Protein AF-A0A379ADU8-F1 (afdb_monomer)

Solvent-accessible surface area (backbone atoms only — not comparable to full-atom values): 5570 Å² total; per-residue (Å²): 132,56,76,48,79,46,77,44,49,48,54,36,62,57,51,86,49,72,74,24,45,53,50,40,52,51,55,49,53,43,44,76,70,68,32,49,73,48,60,36,19,36,22,59,47,91,79,58,62,78,82,33,51,43,99,58,44,41,69,44,57,91,85,38,73,55,60,35,63,94,84,35,85,58,86,96,44,57,58,69,30,34,56,63,28,59,72,33,92,91,27,76,76,128

Mean predicted aligned error: 3.61 Å

Structure (mmCIF, N/CA/C/O backbone):
data_AF-A0A379ADU8-F1
#
_entry.id   AF-A0A379ADU8-F1
#
loop_
_atom_site.group_PDB
_atom_site.id
_atom_site.type_symbol
_atom_site.label_atom_id
_atom_site.label_alt_id
_atom_site.label_comp_id
_atom_site.label_asym_id
_atom_site.label_entity_id
_atom_site.label_seq_id
_atom_site.pdbx_PDB_ins_code
_atom_site.Cartn_x
_atom_site.Cartn_y
_atom_site.Cartn_z
_atom_site.occupancy
_atom_site.B_iso_or_equiv
_atom_site.auth_seq_id
_atom_site.auth_comp_id
_atom_site.auth_asym_id
_atom_site.auth_atom_id
_atom_site.pdbx_PDB_model_num
ATOM 1 N N . MET A 1 1 ? -21.017 -9.912 12.676 1.00 79.19 1 MET A N 1
ATOM 2 C CA . MET A 1 1 ? -19.932 -8.902 12.673 1.00 79.19 1 MET A CA 1
ATOM 3 C C . MET A 1 1 ? -19.460 -8.720 11.237 1.00 79.19 1 MET A C 1
ATOM 5 O O . MET A 1 1 ? -19.256 -9.726 10.571 1.00 79.19 1 MET A O 1
ATOM 9 N N . LYS A 1 2 ? -19.369 -7.484 10.731 1.00 94.06 2 LYS A N 1
ATOM 10 C CA . LYS A 1 2 ? -18.974 -7.215 9.337 1.00 94.06 2 LYS A CA 1
ATOM 11 C C . LYS A 1 2 ? -17.459 -6.993 9.246 1.00 94.06 2 LYS A C 1
ATOM 13 O O . LYS A 1 2 ? -16.877 -6.393 10.151 1.00 94.06 2 LYS A O 1
ATOM 18 N N . ASN A 1 3 ? -16.850 -7.476 8.164 1.00 97.31 3 ASN A N 1
ATOM 19 C CA . ASN A 1 3 ? -15.414 -7.369 7.908 1.00 97.31 3 ASN A CA 1
ATOM 20 C C . ASN A 1 3 ? -15.153 -6.391 6.753 1.00 97.31 3 ASN A C 1
ATOM 22 O O . ASN A 1 3 ? -15.899 -6.407 5.777 1.00 97.31 3 ASN A O 1
ATOM 26 N N . ILE A 1 4 ? -14.092 -5.585 6.846 1.00 97.62 4 ILE A N 1
ATOM 27 C CA . ILE A 1 4 ? -13.591 -4.751 5.738 1.00 97.62 4 ILE A CA 1
ATOM 28 C C . ILE A 1 4 ? -12.086 -4.957 5.590 1.00 97.62 4 ILE A C 1
ATOM 30 O O . ILE A 1 4 ? -11.349 -4.910 6.578 1.00 97.62 4 ILE A O 1
ATOM 34 N N . LEU A 1 5 ? -11.644 -5.147 4.350 1.00 97.19 5 LEU A N 1
ATOM 35 C CA . LEU A 1 5 ? -10.241 -5.098 3.960 1.00 97.19 5 LEU A CA 1
ATOM 36 C C . LEU A 1 5 ? -9.969 -3.774 3.241 1.00 97.19 5 LEU A C 1
ATOM 38 O O . LEU A 1 5 ? -10.663 -3.436 2.285 1.00 97.19 5 LEU A O 1
ATOM 42 N N . PHE A 1 6 ? -8.968 -3.038 3.708 1.00 97.62 6 PHE A N 1
ATOM 43 C CA . PHE A 1 6 ? -8.474 -1.824 3.067 1.00 97.62 6 PHE A CA 1
ATOM 44 C C . PHE A 1 6 ? -7.207 -2.146 2.281 1.00 97.62 6 PHE A C 1
ATOM 46 O O . PHE A 1 6 ? -6.261 -2.695 2.842 1.00 97.62 6 PHE A O 1
ATOM 53 N N . LEU A 1 7 ? -7.200 -1.791 0.999 1.00 96.50 7 LEU A N 1
ATOM 54 C CA . LEU A 1 7 ? -6.052 -1.943 0.113 1.00 96.50 7 LEU A CA 1
ATOM 55 C C . LEU A 1 7 ? -5.520 -0.558 -0.251 1.00 96.50 7 LEU A C 1
ATOM 57 O O . LEU A 1 7 ? -6.306 0.342 -0.560 1.00 96.50 7 LEU A O 1
ATOM 61 N N . SER A 1 8 ? -4.204 -0.382 -0.201 1.00 96.12 8 SER A N 1
ATOM 62 C CA . SER A 1 8 ? -3.545 0.874 -0.566 1.00 96.12 8 SER A CA 1
ATOM 63 C C . SER A 1 8 ? -2.176 0.644 -1.195 1.00 96.12 8 SER A C 1
ATOM 65 O O . SER A 1 8 ? -1.606 -0.440 -1.118 1.00 96.12 8 SER A O 1
ATOM 67 N N . THR A 1 9 ? -1.642 1.695 -1.811 1.00 95.31 9 THR A N 1
ATOM 68 C CA . THR A 1 9 ? -0.317 1.713 -2.455 1.00 95.31 9 THR A CA 1
ATOM 69 C C . THR A 1 9 ? 0.756 2.359 -1.565 1.00 95.31 9 THR A C 1
ATOM 71 O O . THR A 1 9 ? 1.853 2.699 -1.995 1.00 95.31 9 THR A O 1
ATOM 74 N N . TYR A 1 10 ? 0.408 2.593 -0.300 1.00 94.19 10 TYR A N 1
ATOM 75 C CA . TYR A 1 10 ? 1.248 3.211 0.715 1.00 94.19 10 TYR A CA 1
ATOM 76 C C . TYR A 1 10 ? 0.771 2.785 2.102 1.00 94.19 10 TYR A C 1
ATOM 78 O O . TYR A 1 10 ? -0.438 2.619 2.325 1.00 94.19 10 TYR A O 1
ATOM 86 N N . SER A 1 11 ? 1.708 2.646 3.041 1.00 95.25 11 SER A N 1
ATOM 87 C CA . SER A 1 11 ? 1.357 2.427 4.443 1.00 95.25 11 SER A CA 1
ATOM 88 C C . SER A 1 11 ? 0.676 3.668 5.029 1.00 95.25 11 SER A C 1
ATOM 90 O O . SER A 1 11 ? 0.941 4.807 4.636 1.00 95.25 11 SER A O 1
ATOM 92 N N . PHE A 1 12 ? -0.216 3.442 5.989 1.00 96.25 12 PHE A N 1
ATOM 93 C CA . PHE A 1 12 ? -0.889 4.482 6.768 1.00 96.25 12 PHE A CA 1
ATOM 94 C C . PHE A 1 12 ? -0.862 4.198 8.282 1.00 96.25 12 PHE A C 1
ATOM 96 O O . PHE A 1 12 ? -1.632 4.803 9.036 1.00 96.25 12 PHE A O 1
ATOM 103 N N . ALA A 1 13 ? 0.015 3.293 8.742 1.00 94.62 13 ALA A N 1
ATOM 104 C CA . ALA A 1 13 ? 0.183 3.010 10.171 1.00 94.62 13 ALA A CA 1
ATOM 105 C C . ALA A 1 13 ? 0.613 4.274 10.938 1.00 94.62 13 ALA A C 1
ATOM 107 O O . ALA A 1 13 ? 0.019 4.609 11.965 1.00 94.62 13 ALA A O 1
ATOM 108 N N . LYS A 1 14 ? 1.554 5.036 10.362 1.00 95.00 14 LYS A N 1
ATOM 109 C CA . LYS A 1 14 ? 1.942 6.388 10.784 1.00 95.00 14 LYS A CA 1
ATOM 110 C C . LYS A 1 14 ? 1.717 7.385 9.640 1.00 95.00 14 LYS A C 1
ATOM 112 O O . LYS A 1 14 ? 2.610 7.597 8.824 1.00 95.00 14 LYS A O 1
ATOM 117 N N . PRO A 1 15 ? 0.513 7.966 9.518 1.00 94.50 15 PRO A N 1
ATOM 118 C CA . PRO A 1 15 ? 0.171 8.784 8.363 1.00 94.50 15 PRO A CA 1
ATOM 119 C C . PRO A 1 15 ? 0.931 10.119 8.366 1.00 94.50 15 PRO A C 1
ATOM 121 O O . PRO A 1 15 ? 0.893 10.856 9.348 1.00 94.50 15 PRO A O 1
ATOM 124 N N . ARG A 1 16 ? 1.576 10.449 7.241 1.00 92.56 16 ARG A N 1
ATOM 125 C CA . ARG A 1 16 ? 2.376 11.667 7.029 1.00 92.56 16 ARG A CA 1
ATOM 126 C C . ARG A 1 16 ? 1.623 12.742 6.233 1.00 92.56 16 ARG A C 1
ATOM 128 O O . ARG A 1 16 ? 1.696 13.919 6.562 1.00 92.56 16 ARG A O 1
ATOM 135 N N . HIS A 1 17 ? 0.897 12.353 5.180 1.00 91.62 17 HIS A N 1
ATOM 136 C CA . HIS A 1 17 ? 0.248 13.287 4.242 1.00 91.62 17 HIS A CA 1
ATOM 137 C C . HIS A 1 17 ? -1.185 12.876 3.868 1.00 91.62 17 HIS A C 1
ATOM 139 O O . HIS A 1 17 ? -1.704 11.850 4.308 1.00 91.62 17 HIS A O 1
ATOM 145 N N . GLY A 1 18 ? -1.849 13.702 3.050 1.00 94.06 18 GLY A N 1
ATOM 146 C CA . GLY A 1 18 ? -3.304 13.689 2.846 1.00 94.06 18 GLY A CA 1
ATOM 147 C C . GLY A 1 18 ? -3.928 12.311 2.594 1.00 94.06 18 GLY A C 1
ATOM 148 O O . GLY A 1 18 ? -4.855 11.927 3.308 1.00 94.06 18 GLY A O 1
ATOM 149 N N . GLY A 1 19 ? -3.415 11.545 1.624 1.00 94.00 19 GLY A N 1
ATOM 150 C CA . GLY A 1 19 ? -3.941 10.210 1.300 1.00 94.00 19 GLY A CA 1
ATOM 151 C C . GLY A 1 19 ? -3.859 9.213 2.464 1.00 94.00 19 GLY A C 1
ATOM 152 O O . GLY A 1 19 ? -4.808 8.468 2.712 1.00 94.00 19 GLY A O 1
ATOM 153 N N . GLN A 1 20 ? -2.762 9.246 3.222 1.00 95.75 20 GLN A N 1
ATOM 154 C CA . GLN A 1 20 ? -2.545 8.387 4.389 1.00 95.75 20 GLN A CA 1
ATOM 155 C C . GLN A 1 20 ? -3.439 8.801 5.556 1.00 95.75 20 GLN A C 1
ATOM 157 O O . GLN A 1 20 ? -4.092 7.953 6.158 1.00 95.75 20 GLN A O 1
ATOM 162 N N . ILE A 1 21 ? -3.524 10.106 5.840 1.00 97.81 21 ILE A N 1
ATOM 163 C CA . ILE A 1 21 ? -4.380 10.647 6.905 1.00 97.81 21 ILE A CA 1
ATOM 164 C C . ILE A 1 21 ? -5.840 10.273 6.636 1.00 97.81 21 ILE A C 1
ATOM 166 O O . ILE A 1 21 ? -6.529 9.786 7.530 1.00 97.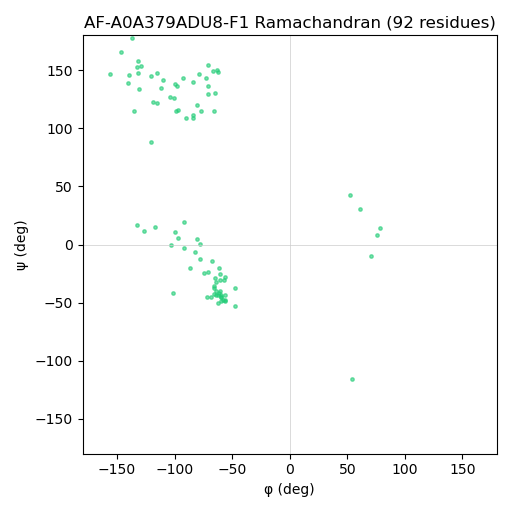81 21 ILE A O 1
ATOM 170 N N . ARG A 1 22 ? -6.308 10.435 5.392 1.00 97.69 22 ARG A N 1
ATOM 171 C CA . ARG A 1 22 ? -7.677 10.078 5.001 1.00 97.69 22 ARG A CA 1
ATOM 172 C C . ARG A 1 22 ? -7.964 8.594 5.226 1.00 97.69 22 ARG A C 1
ATOM 174 O O . ARG A 1 22 ? -8.981 8.264 5.833 1.00 97.69 22 ARG A O 1
ATOM 181 N N . LEU A 1 23 ? -7.080 7.712 4.761 1.00 97.50 23 LEU A N 1
ATOM 182 C CA . LEU A 1 23 ? -7.250 6.267 4.917 1.00 97.50 23 LEU A CA 1
ATOM 183 C C . LEU A 1 23 ? -7.225 5.8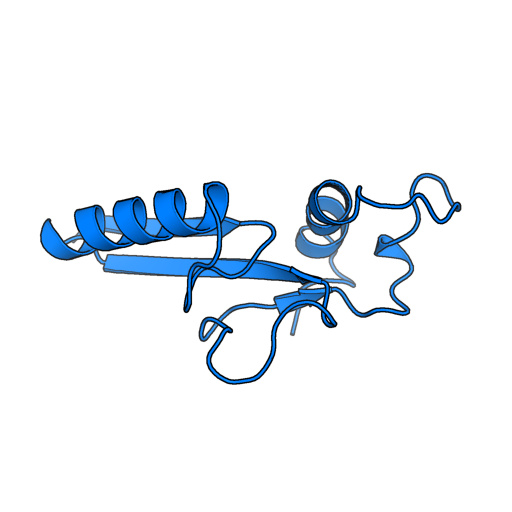51 6.393 1.00 97.50 23 LEU A C 1
ATOM 185 O O . LEU A 1 23 ? -8.099 5.108 6.837 1.00 97.50 23 LEU A O 1
ATOM 189 N N . HIS A 1 24 ? -6.296 6.405 7.173 1.00 97.56 24 HIS A N 1
ATOM 190 C CA . HIS A 1 24 ? -6.211 6.175 8.612 1.00 97.56 24 HIS A CA 1
ATOM 191 C C . HIS A 1 24 ? -7.521 6.535 9.329 1.00 97.56 24 HIS A C 1
ATOM 193 O O . HIS A 1 24 ? -8.050 5.729 10.099 1.00 97.56 24 HIS A O 1
ATOM 199 N N . GLN A 1 25 ? -8.091 7.713 9.043 1.00 98.12 25 GLN A N 1
ATOM 200 C CA . GLN A 1 25 ? -9.361 8.137 9.642 1.00 98.12 25 GLN A CA 1
ATOM 201 C C . GLN A 1 25 ? -10.538 7.256 9.207 1.00 98.12 25 GLN A C 1
ATOM 203 O O . GLN A 1 25 ? -11.398 6.938 10.027 1.00 98.12 25 GLN A O 1
ATOM 208 N N . LEU A 1 26 ? -10.566 6.808 7.948 1.00 97.69 26 LEU A N 1
ATOM 209 C CA . LEU A 1 26 ? -11.603 5.903 7.453 1.00 97.69 26 LEU A CA 1
ATOM 210 C C . LEU A 1 26 ? -11.574 4.564 8.206 1.00 97.69 26 LEU A C 1
ATOM 212 O O . LEU A 1 26 ? -12.593 4.129 8.744 1.00 97.69 26 LEU A O 1
ATOM 216 N N . VAL A 1 27 ? -10.394 3.947 8.314 1.00 97.50 27 VAL A N 1
ATOM 217 C CA . VAL A 1 27 ? -10.197 2.683 9.040 1.00 97.50 27 VAL A CA 1
ATOM 218 C C . VAL A 1 27 ? -10.585 2.830 10.507 1.00 97.50 27 VAL A C 1
ATOM 220 O O . VAL A 1 27 ? -11.298 1.975 11.039 1.00 97.50 27 VAL A O 1
ATOM 223 N N . LYS A 1 28 ? -10.152 3.920 11.153 1.00 97.56 28 LYS A N 1
ATOM 224 C CA . LYS A 1 28 ? -10.516 4.249 12.535 1.00 97.56 28 LYS A CA 1
ATOM 225 C C . LYS A 1 28 ? -12.032 4.331 12.697 1.00 97.56 28 LYS A C 1
ATOM 227 O O . LYS A 1 28 ? -12.581 3.661 13.568 1.00 97.56 28 LYS A O 1
ATOM 232 N N . LYS A 1 29 ? -12.719 5.059 11.811 1.00 98.12 29 LYS A N 1
ATOM 233 C CA . LYS A 1 29 ? -14.171 5.240 11.894 1.00 98.12 29 LYS A CA 1
ATOM 234 C C . LYS A 1 29 ? -14.929 3.918 11.782 1.00 98.12 29 LYS A C 1
ATOM 236 O O . LYS A 1 29 ? -15.869 3.693 12.539 1.00 98.12 29 LYS A O 1
ATOM 241 N N . PHE A 1 30 ? -14.517 3.019 10.888 1.00 97.75 30 PHE A N 1
ATOM 242 C CA . PHE A 1 30 ? -15.138 1.695 10.785 1.00 97.75 30 PHE A CA 1
ATOM 243 C C . PHE A 1 30 ? -14.896 0.833 12.030 1.00 97.75 30 PHE A C 1
ATOM 245 O O . PHE A 1 30 ? -15.844 0.221 12.526 1.00 97.75 30 PHE A O 1
ATOM 252 N N . LYS A 1 31 ? -13.671 0.833 12.580 1.00 96.81 31 LYS A N 1
ATOM 253 C CA . LYS A 1 31 ? -13.363 0.132 13.841 1.00 96.81 31 LYS A CA 1
ATOM 254 C C . LYS A 1 31 ? -14.239 0.628 14.994 1.00 96.81 31 LYS A C 1
ATOM 256 O O . LYS A 1 31 ? -14.843 -0.183 15.688 1.00 96.81 31 LYS A O 1
ATOM 261 N N . GLU A 1 32 ? -14.362 1.946 15.158 1.00 97.75 32 GLU A N 1
ATOM 262 C CA . GLU A 1 32 ? -15.200 2.577 16.194 1.00 97.75 32 GLU A CA 1
ATOM 263 C C . GLU A 1 32 ? -16.688 2.221 16.063 1.00 97.75 32 GLU A C 1
ATOM 265 O O . GLU A 1 32 ? -17.411 2.217 17.052 1.00 97.75 32 GLU A O 1
ATOM 270 N N . ASN A 1 33 ? -17.148 1.875 14.857 1.00 97.12 33 ASN A N 1
ATOM 271 C CA . ASN A 1 33 ? -18.520 1.429 14.597 1.00 97.12 33 ASN A CA 1
ATOM 272 C C . ASN A 1 33 ? -18.679 -0.103 14.672 1.00 97.12 33 ASN A C 1
ATOM 274 O O . ASN A 1 33 ? -19.632 -0.659 14.125 1.00 97.12 33 ASN A O 1
ATOM 278 N N . GLY A 1 34 ? -17.741 -0.805 15.314 1.00 97.44 34 GLY A N 1
ATOM 279 C CA . GLY A 1 34 ? -17.832 -2.245 15.572 1.00 97.44 34 GLY A CA 1
ATOM 280 C C . GLY A 1 34 ? -17.509 -3.140 14.372 1.00 97.44 34 GLY A C 1
ATOM 281 O O . GLY A 1 34 ? -17.803 -4.339 14.403 1.00 97.44 34 GLY A O 1
ATOM 282 N N . TRP A 1 35 ? -16.909 -2.596 13.308 1.00 98.00 35 TRP A N 1
ATOM 283 C CA . TRP A 1 35 ? -16.444 -3.401 12.181 1.00 98.00 35 TRP A CA 1
ATOM 284 C C . TRP A 1 35 ? -15.060 -3.969 12.472 1.00 98.00 35 TRP A C 1
ATOM 286 O O . TRP A 1 35 ? -14.170 -3.277 12.970 1.00 98.00 35 TRP A O 1
ATOM 296 N N . LYS A 1 36 ? -14.843 -5.226 12.087 1.00 97.88 36 LYS A N 1
ATOM 297 C CA . LYS A 1 36 ? -13.504 -5.807 12.084 1.00 97.88 36 LYS A CA 1
ATOM 298 C C . LYS A 1 36 ? -12.800 -5.350 10.813 1.00 97.88 36 LYS A C 1
ATOM 300 O O . LYS A 1 36 ? -13.267 -5.630 9.710 1.00 97.88 36 LYS A O 1
ATOM 305 N N . THR A 1 37 ? -11.685 -4.648 10.955 1.00 97.00 37 THR A N 1
ATOM 306 C CA . THR A 1 37 ? -10.934 -4.144 9.803 1.00 97.00 37 THR A CA 1
ATOM 307 C C . THR A 1 37 ? -9.554 -4.779 9.717 1.00 97.00 37 THR A C 1
ATOM 309 O O . THR A 1 37 ? -8.937 -5.114 10.732 1.00 97.00 37 THR A O 1
ATOM 312 N N . ARG A 1 38 ? -9.080 -4.959 8.486 1.00 96.62 38 ARG A N 1
ATOM 313 C CA . ARG A 1 38 ? -7.695 -5.296 8.144 1.00 96.62 38 ARG A CA 1
ATOM 314 C C . ARG A 1 38 ? -7.216 -4.367 7.042 1.00 96.62 38 ARG A C 1
ATOM 316 O O . ARG A 1 38 ? -8.034 -3.818 6.307 1.00 96.62 38 ARG A O 1
ATOM 323 N N . SER A 1 39 ? -5.908 -4.219 6.922 1.00 96.94 39 SER A N 1
ATOM 324 C CA . SER A 1 39 ? -5.294 -3.446 5.853 1.00 96.94 39 SER A CA 1
ATOM 325 C C . SER A 1 39 ? -4.058 -4.130 5.317 1.00 96.94 39 SER A C 1
ATOM 327 O O . SER A 1 39 ? -3.349 -4.770 6.089 1.00 96.94 39 SER A O 1
ATOM 329 N N . ILE A 1 40 ? -3.843 -3.971 4.016 1.00 96.31 40 ILE A N 1
ATOM 330 C CA . ILE A 1 40 ? -2.654 -4.409 3.294 1.00 96.31 40 ILE A CA 1
ATOM 331 C C . ILE A 1 40 ? -2.265 -3.251 2.379 1.00 96.31 40 ILE A C 1
ATOM 333 O O . ILE A 1 40 ? -3.027 -2.896 1.475 1.00 96.31 40 ILE A O 1
ATOM 337 N N . ALA A 1 41 ? -1.108 -2.651 2.627 1.00 96.19 41 ALA A N 1
ATOM 338 C CA . ALA A 1 41 ? -0.486 -1.749 1.677 1.00 96.19 41 ALA A CA 1
ATOM 339 C C . ALA A 1 41 ? 0.587 -2.480 0.872 1.00 96.19 41 ALA A C 1
ATOM 341 O O . ALA A 1 41 ? 1.413 -3.176 1.453 1.00 96.19 41 ALA A O 1
ATOM 342 N N . VAL A 1 42 ? 0.627 -2.265 -0.440 1.00 96.38 42 VAL A N 1
ATOM 343 C CA . VAL A 1 42 ? 1.808 -2.588 -1.250 1.00 96.38 42 VAL A CA 1
ATOM 344 C C . VAL A 1 42 ? 2.585 -1.300 -1.448 1.00 96.38 42 VAL A C 1
ATOM 346 O O . VAL A 1 42 ? 2.054 -0.361 -2.032 1.00 96.38 42 VAL A O 1
ATOM 349 N N . TYR A 1 43 ? 3.801 -1.217 -0.914 1.00 94.94 43 TYR A N 1
ATOM 350 C CA . TYR A 1 43 ? 4.506 0.057 -0.750 1.00 94.94 43 TYR A CA 1
ATOM 351 C C . TYR A 1 43 ? 5.925 0.020 -1.318 1.00 94.94 43 TYR A C 1
ATOM 353 O O . TYR A 1 43 ? 6.563 -1.024 -1.354 1.00 94.94 43 TYR A O 1
ATOM 361 N N . GLU A 1 44 ? 6.464 1.168 -1.720 1.00 94.62 44 GLU A N 1
ATOM 362 C CA . GLU A 1 44 ? 7.869 1.286 -2.127 1.00 94.62 44 GLU A CA 1
ATOM 363 C C . GLU A 1 44 ? 8.804 1.035 -0.935 1.00 94.62 44 GLU A C 1
ATOM 365 O O . GLU A 1 44 ? 8.792 1.807 0.025 1.00 94.62 44 GLU A O 1
ATOM 370 N N . GLN A 1 45 ? 9.600 -0.039 -0.985 1.00 94.38 45 GLN A N 1
ATOM 371 C CA . GLN A 1 45 ? 10.418 -0.530 0.134 1.00 94.38 45 GLN A CA 1
ATOM 372 C C . GLN A 1 45 ? 11.250 0.554 0.849 1.00 94.38 45 GLN A C 1
ATOM 374 O O . GLN A 1 45 ? 11.391 0.522 2.066 1.00 94.38 45 GLN A O 1
ATOM 379 N N . GLU A 1 46 ? 11.792 1.512 0.106 1.00 93.75 46 GLU A N 1
ATOM 380 C CA . GLU A 1 46 ? 12.643 2.605 0.580 1.00 93.75 46 GLU A CA 1
ATOM 381 C C . GLU A 1 46 ? 11.879 3.754 1.261 1.00 93.75 46 GLU A C 1
ATOM 383 O O . GLU A 1 46 ? 12.492 4.615 1.887 1.00 93.75 46 GLU A O 1
ATOM 388 N N . SER A 1 47 ? 10.549 3.796 1.139 1.00 92.00 47 SER A N 1
ATOM 389 C CA . SER A 1 47 ? 9.737 4.939 1.584 1.00 92.00 47 SER A CA 1
ATOM 390 C C . SER A 1 47 ? 9.319 4.879 3.058 1.00 92.00 47 SER A C 1
ATOM 392 O O . SER A 1 47 ? 8.959 5.912 3.642 1.00 92.00 47 SER A O 1
ATOM 394 N N . PHE A 1 48 ? 9.339 3.688 3.661 1.00 91.31 48 PHE A N 1
ATOM 395 C CA . PHE A 1 48 ? 8.79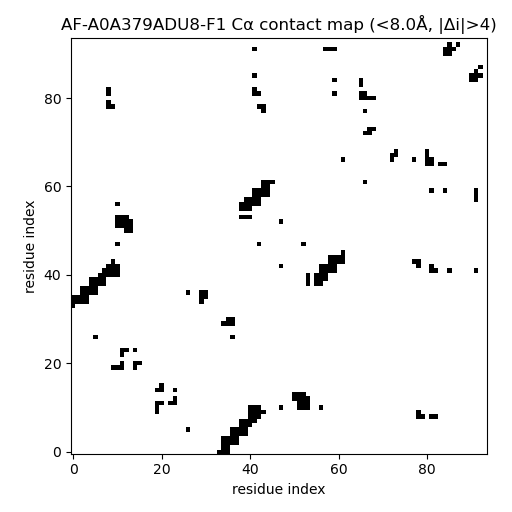6 3.419 4.995 1.00 91.31 48 PHE A CA 1
ATOM 396 C C . PHE A 1 48 ? 9.705 2.463 5.767 1.00 91.31 48 PHE A C 1
ATOM 398 O O . PHE A 1 48 ? 10.179 1.477 5.206 1.00 91.31 48 PHE A O 1
ATOM 405 N N . ILE A 1 49 ? 9.914 2.725 7.059 1.00 89.38 49 ILE A N 1
ATOM 406 C CA . ILE A 1 49 ? 10.768 1.891 7.913 1.00 89.38 49 ILE A CA 1
ATOM 407 C C . ILE A 1 49 ? 10.090 1.544 9.240 1.00 89.38 49 ILE A C 1
ATOM 409 O O . ILE A 1 49 ? 9.332 2.331 9.801 1.00 89.38 49 ILE A O 1
ATOM 413 N N . GLY A 1 50 ? 10.403 0.356 9.763 1.00 89.81 50 GLY A N 1
ATOM 414 C CA . GLY A 1 50 ? 10.061 -0.051 11.126 1.00 89.81 50 GLY A CA 1
ATOM 415 C C . GLY A 1 50 ? 8.577 0.087 11.466 1.00 89.81 50 GLY A C 1
ATOM 416 O O . GLY A 1 50 ? 7.726 -0.594 10.902 1.00 89.81 50 GLY A O 1
ATOM 417 N N . ASP A 1 51 ? 8.276 0.965 12.419 1.00 89.94 51 ASP A N 1
ATOM 418 C CA . ASP A 1 51 ? 6.935 1.157 12.974 1.00 89.94 51 ASP A CA 1
ATOM 419 C C . ASP A 1 51 ? 6.006 2.026 12.105 1.00 89.94 51 ASP A C 1
ATOM 421 O O . ASP A 1 51 ? 4.869 2.314 12.486 1.00 89.94 51 ASP A O 1
ATOM 425 N N . GLU A 1 52 ? 6.468 2.426 10.922 1.00 91.62 52 GLU A N 1
ATOM 426 C CA . GLU A 1 52 ? 5.642 3.049 9.893 1.00 91.62 52 GLU A CA 1
ATOM 427 C C . GLU A 1 52 ? 4.876 2.025 9.056 1.00 91.62 52 GLU A C 1
ATOM 429 O O . GLU A 1 52 ? 4.046 2.426 8.245 1.00 91.62 52 GLU A O 1
ATOM 434 N N . LEU A 1 53 ? 5.123 0.726 9.244 1.00 94.94 53 LEU A N 1
ATOM 435 C CA . LEU A 1 53 ? 4.520 -0.364 8.482 1.00 94.94 53 LEU A CA 1
ATOM 436 C C . LEU A 1 53 ? 3.361 -1.019 9.238 1.00 94.94 53 LEU A C 1
ATOM 438 O O . LEU A 1 53 ? 3.426 -1.269 10.443 1.00 94.94 53 LEU A O 1
ATOM 442 N N . GLY A 1 54 ? 2.285 -1.317 8.517 1.00 94.44 54 GLY A N 1
ATOM 443 C CA . GLY A 1 54 ? 1.221 -2.188 8.989 1.00 94.44 54 GLY A CA 1
ATOM 444 C C . GLY A 1 54 ? 1.669 -3.650 9.052 1.00 94.44 54 GLY A C 1
ATOM 445 O O . GLY A 1 54 ? 2.540 -4.092 8.313 1.00 94.44 54 GLY A O 1
ATOM 446 N N . THR A 1 55 ? 1.022 -4.435 9.916 1.00 94.12 55 THR A N 1
ATOM 447 C CA . THR A 1 55 ? 1.346 -5.857 10.143 1.00 94.12 55 THR A CA 1
ATOM 448 C C . THR A 1 55 ? 1.307 -6.727 8.883 1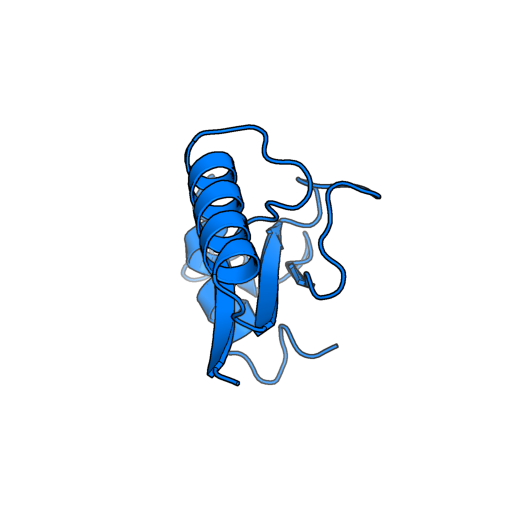.00 94.12 55 THR A C 1
ATOM 450 O O . THR A 1 55 ? 1.974 -7.753 8.842 1.00 94.12 55 THR A O 1
ATOM 453 N N . PHE A 1 56 ? 0.500 -6.353 7.889 1.00 95.06 56 PHE A N 1
ATOM 454 C CA . PHE A 1 56 ? 0.323 -7.111 6.648 1.00 95.06 56 PHE A CA 1
ATOM 455 C C . PHE A 1 56 ? 0.786 -6.326 5.417 1.00 95.06 56 PHE A C 1
ATOM 457 O O . PHE A 1 56 ? 0.394 -6.667 4.306 1.00 95.06 56 PHE A O 1
ATOM 464 N N . ASP A 1 57 ? 1.544 -5.246 5.605 1.00 95.44 57 ASP A N 1
ATOM 465 C CA . ASP A 1 57 ? 2.044 -4.463 4.482 1.00 95.44 57 ASP A CA 1
ATOM 466 C C . ASP A 1 57 ? 3.153 -5.229 3.756 1.00 95.44 57 ASP A C 1
ATOM 468 O O . ASP A 1 57 ? 3.963 -5.923 4.370 1.00 95.44 57 ASP A O 1
ATOM 472 N N . VAL A 1 58 ? 3.183 -5.090 2.433 1.00 95.19 58 VAL A N 1
ATOM 473 C CA . VAL A 1 58 ? 4.054 -5.845 1.537 1.00 95.19 58 VAL A CA 1
ATOM 474 C C . VAL A 1 58 ? 4.980 -4.878 0.797 1.00 95.19 58 VAL A C 1
ATOM 476 O O . VAL A 1 58 ? 4.497 -3.974 0.106 1.00 95.19 58 VAL A O 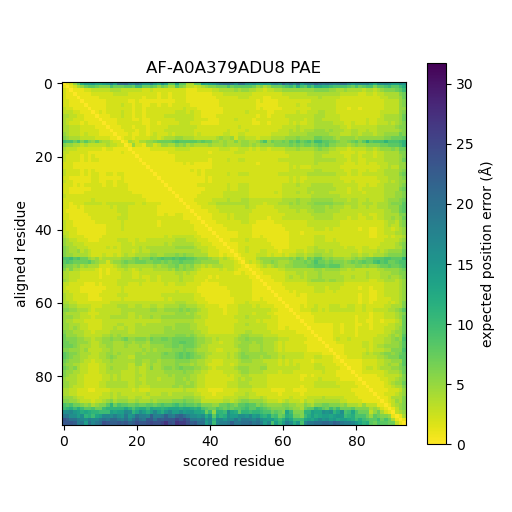1
ATOM 479 N N . PRO A 1 59 ? 6.309 -5.040 0.901 1.00 95.25 59 PRO A N 1
ATOM 480 C CA . PRO A 1 59 ? 7.234 -4.206 0.154 1.00 95.25 59 PRO A CA 1
ATOM 481 C C . PRO A 1 59 ? 7.185 -4.563 -1.335 1.00 95.25 59 PRO A C 1
ATOM 483 O O . PRO A 1 59 ? 7.241 -5.732 -1.702 1.00 95.25 59 PRO A O 1
ATOM 486 N N . LEU A 1 60 ? 7.160 -3.550 -2.196 1.00 95.31 60 LEU A N 1
ATOM 487 C CA . LEU A 1 60 ? 7.591 -3.623 -3.586 1.00 95.31 60 LEU A CA 1
ATOM 488 C C . LEU A 1 60 ? 9.114 -3.414 -3.597 1.00 95.31 60 LEU A C 1
ATOM 490 O O . LEU A 1 60 ? 9.551 -2.286 -3.340 1.00 95.31 60 LEU A O 1
ATOM 494 N N . PRO A 1 61 ? 9.934 -4.443 -3.881 1.00 94.38 61 PRO A N 1
ATOM 495 C CA . PRO A 1 61 ? 11.390 -4.326 -3.802 1.00 94.38 61 PRO A CA 1
ATOM 496 C C . PRO A 1 61 ? 11.966 -3.301 -4.780 1.00 94.38 61 PRO A C 1
ATOM 498 O O . PRO A 1 61 ? 11.413 -3.114 -5.866 1.00 94.38 61 PRO A O 1
ATOM 501 N N . VAL A 1 62 ? 13.066 -2.640 -4.405 1.00 93.44 62 VAL A N 1
ATOM 502 C CA . VAL A 1 62 ? 13.738 -1.597 -5.217 1.00 93.44 62 VAL A CA 1
ATOM 503 C C . VAL A 1 62 ? 14.239 -2.095 -6.573 1.00 93.44 62 VAL A C 1
ATOM 505 O O . VAL A 1 62 ? 14.248 -1.349 -7.548 1.00 93.44 62 VAL A O 1
ATOM 508 N N . ASP A 1 63 ? 14.612 -3.366 -6.638 1.00 93.19 63 ASP A N 1
ATOM 509 C CA . ASP A 1 63 ? 15.137 -4.083 -7.799 1.00 93.19 63 ASP A CA 1
ATOM 510 C C . ASP A 1 63 ? 14.05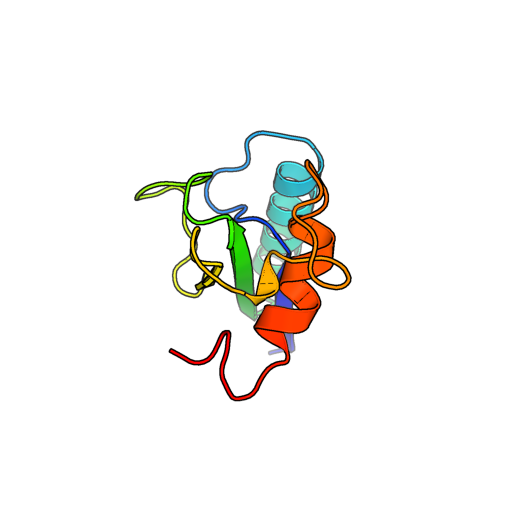9 -4.882 -8.552 1.00 93.19 63 ASP A C 1
ATOM 512 O O . ASP A 1 63 ? 14.349 -5.588 -9.518 1.00 93.19 63 ASP A O 1
ATOM 516 N N . SER A 1 64 ? 12.794 -4.749 -8.144 1.00 93.75 64 SER A N 1
ATOM 51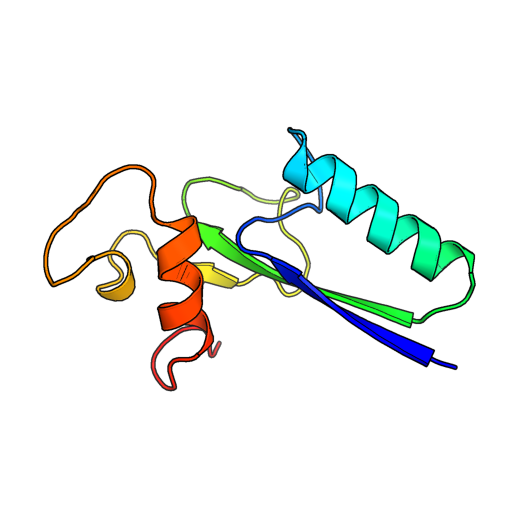7 C CA . SER A 1 64 ? 11.676 -5.453 -8.762 1.00 93.75 64 SER A CA 1
ATOM 518 C C . SER A 1 64 ? 11.450 -5.006 -10.206 1.00 93.75 64 SER A C 1
ATOM 520 O O . SER A 1 64 ? 11.265 -3.821 -10.492 1.00 93.75 64 SER A O 1
ATOM 522 N N . THR A 1 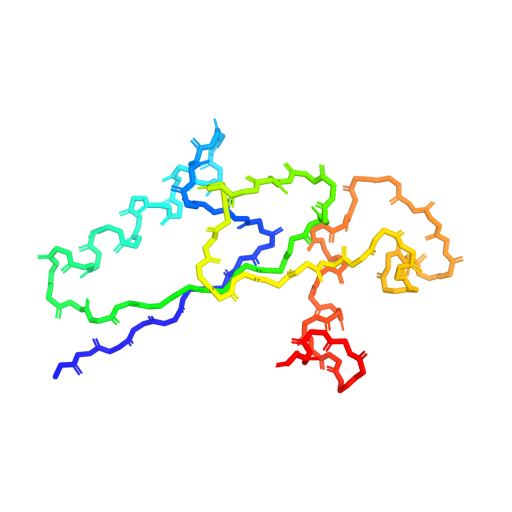65 ? 11.341 -5.969 -11.124 1.00 94.69 65 THR A N 1
ATOM 523 C CA . THR A 1 65 ? 10.966 -5.711 -12.526 1.00 94.69 65 THR A CA 1
ATOM 524 C C . THR A 1 65 ? 9.571 -5.101 -12.659 1.00 94.69 65 THR A C 1
ATOM 526 O O . THR A 1 65 ? 9.284 -4.436 -13.653 1.00 94.69 65 THR A O 1
ATOM 529 N N . PHE A 1 66 ? 8.723 -5.242 -11.635 1.00 94.62 66 PHE A N 1
ATOM 530 C CA . PHE A 1 66 ? 7.414 -4.597 -11.574 1.00 94.62 66 PHE A CA 1
ATOM 531 C C . PHE A 1 66 ? 7.500 -3.072 -11.439 1.00 94.62 66 PHE A C 1
ATOM 533 O O . PHE A 1 66 ? 6.514 -2.400 -11.717 1.00 94.62 66 PHE A O 1
ATOM 540 N N . ARG A 1 67 ? 8.669 -2.506 -11.101 1.00 94.88 67 ARG A N 1
ATOM 541 C CA . ARG A 1 67 ? 8.916 -1.053 -11.132 1.00 94.88 67 ARG A CA 1
ATOM 542 C C . ARG A 1 67 ? 9.167 -0.500 -12.542 1.00 94.88 67 ARG A C 1
ATOM 544 O O . ARG A 1 67 ? 9.388 0.697 -12.707 1.00 94.88 67 ARG A O 1
ATOM 551 N N . LEU A 1 68 ? 9.134 -1.344 -13.578 1.00 95.19 68 LEU A N 1
ATOM 552 C CA . LEU A 1 68 ? 9.316 -0.920 -14.964 1.00 95.19 68 LEU A CA 1
ATOM 553 C C . LEU A 1 68 ? 7.971 -0.714 -15.664 1.00 95.19 68 LEU A C 1
ATOM 555 O O . LEU A 1 68 ? 7.240 -1.662 -15.951 1.00 95.19 68 LEU A O 1
ATOM 559 N N . PHE A 1 69 ? 7.684 0.520 -16.066 1.00 94.62 69 PHE A N 1
ATOM 560 C CA . PHE A 1 69 ? 6.555 0.802 -16.944 1.00 94.62 69 PHE A CA 1
ATOM 561 C C . PHE A 1 69 ? 6.964 0.591 -18.397 1.00 94.62 69 PHE A C 1
ATOM 563 O O . PHE A 1 69 ? 7.784 1.330 -18.945 1.00 94.62 69 PHE A O 1
ATOM 570 N N . LYS A 1 70 ? 6.399 -0.443 -19.030 1.00 93.56 70 LYS A N 1
ATOM 571 C CA . LYS A 1 70 ? 6.727 -0.833 -20.415 1.00 93.56 70 LYS A CA 1
ATOM 572 C C . LYS A 1 70 ? 8.243 -1.007 -20.627 1.00 93.56 70 LYS A C 1
ATOM 574 O O . LYS A 1 70 ? 8.799 -0.542 -21.619 1.00 93.56 70 LYS A O 1
ATOM 579 N N . GLY A 1 71 ? 8.911 -1.641 -19.659 1.00 94.75 71 GLY A N 1
ATOM 580 C CA . GLY A 1 71 ? 10.353 -1.910 -19.697 1.00 94.75 71 GLY A CA 1
ATOM 581 C C . GLY A 1 71 ? 11.247 -0.702 -19.404 1.00 94.75 71 GLY A C 1
ATOM 582 O O . GLY A 1 71 ? 12.458 -0.795 -19.581 1.00 94.75 71 GLY A O 1
ATOM 583 N N . ARG A 1 72 ? 10.686 0.435 -18.973 1.00 95.38 72 ARG A N 1
ATOM 584 C CA . ARG A 1 72 ? 11.444 1.650 -18.650 1.00 95.38 72 ARG A CA 1
ATOM 585 C C . ARG A 1 72 ? 11.228 2.059 -17.202 1.00 95.38 72 ARG A C 1
ATOM 587 O O . ARG A 1 72 ? 10.127 1.926 -16.674 1.00 95.38 72 ARG A O 1
ATOM 594 N N . ASN A 1 73 ? 12.275 2.606 -16.592 1.00 94.31 73 ASN A N 1
ATOM 595 C CA . ASN A 1 73 ? 12.158 3.272 -15.305 1.00 94.31 73 ASN A CA 1
ATOM 596 C C . ASN A 1 73 ? 11.542 4.659 -15.530 1.00 94.31 73 ASN A C 1
ATOM 598 O O . ASN A 1 73 ? 12.132 5.496 -16.217 1.00 94.31 73 ASN A O 1
ATOM 602 N N . ILE A 1 74 ? 10.341 4.865 -14.996 1.00 95.00 74 ILE A N 1
ATOM 603 C CA . ILE A 1 74 ? 9.639 6.144 -15.042 1.00 95.00 74 ILE A CA 1
ATOM 604 C C . ILE A 1 74 ? 9.504 6.634 -13.595 1.00 95.00 74 ILE A C 1
ATOM 606 O O . ILE A 1 74 ? 8.932 5.920 -12.772 1.00 95.00 74 ILE A O 1
ATOM 610 N N . PRO A 1 75 ? 10.020 7.826 -13.258 1.00 91.31 75 PRO A N 1
ATOM 611 C CA . PRO A 1 75 ? 9.913 8.357 -11.905 1.00 91.31 75 PRO A CA 1
ATOM 612 C C . PRO A 1 75 ? 8.460 8.614 -11.485 1.00 91.31 75 PRO A C 1
ATOM 614 O O . PRO A 1 75 ? 7.637 9.008 -12.310 1.00 91.31 75 PRO A O 1
ATOM 617 N N . LEU A 1 76 ? 8.187 8.490 -10.181 1.00 90.06 76 LEU A N 1
ATOM 618 C CA . LEU A 1 76 ? 6.950 8.950 -9.527 1.00 90.06 76 LEU A CA 1
ATOM 619 C C . LEU A 1 76 ? 5.649 8.295 -10.028 1.00 90.06 76 LEU A C 1
ATOM 621 O O . LEU A 1 76 ? 4.594 8.922 -9.994 1.00 90.06 76 LEU A O 1
ATOM 625 N N . ILE A 1 77 ? 5.717 7.042 -10.483 1.00 93.62 77 ILE A N 1
ATOM 626 C CA . ILE A 1 77 ? 4.533 6.247 -10.864 1.00 93.62 77 ILE A CA 1
ATOM 627 C C . ILE A 1 77 ? 4.469 4.891 -10.148 1.00 93.62 77 ILE A C 1
ATOM 629 O O . ILE A 1 77 ? 3.721 4.002 -10.551 1.00 93.62 77 ILE A O 1
ATOM 633 N N . ASN A 1 78 ? 5.307 4.675 -9.134 1.00 91.50 78 ASN A N 1
ATOM 634 C CA . ASN A 1 78 ? 5.416 3.373 -8.478 1.00 91.50 78 ASN A CA 1
ATOM 635 C C . ASN A 1 78 ? 4.119 2.980 -7.760 1.00 91.50 78 ASN A C 1
ATOM 637 O O . ASN A 1 78 ? 3.788 1.798 -7.711 1.00 91.50 78 ASN A O 1
ATOM 641 N N . ASP A 1 79 ? 3.338 3.954 -7.297 1.00 89.38 79 ASP A N 1
ATOM 642 C CA . ASP A 1 79 ? 1.992 3.743 -6.773 1.00 89.38 79 ASP A CA 1
ATOM 643 C C . ASP A 1 79 ? 1.076 3.049 -7.795 1.00 89.38 79 ASP A C 1
ATOM 645 O O . ASP A 1 79 ? 0.412 2.074 -7.450 1.00 89.38 79 ASP A O 1
ATOM 649 N N . LEU A 1 80 ? 1.105 3.459 -9.065 1.00 91.75 80 LEU A N 1
ATOM 650 C CA . LEU A 1 80 ? 0.401 2.782 -10.157 1.00 91.75 80 LEU A CA 1
ATOM 651 C C . LEU A 1 80 ? 0.938 1.361 -10.388 1.00 91.75 80 LEU A C 1
ATOM 653 O O . LEU A 1 80 ? 0.169 0.434 -10.644 1.00 91.75 80 LEU A O 1
ATOM 657 N N . LEU A 1 81 ? 2.257 1.182 -10.300 1.00 94.25 81 LEU A N 1
ATOM 658 C CA . LEU A 1 81 ? 2.925 -0.089 -10.592 1.00 94.25 81 LEU A CA 1
ATOM 659 C C . LEU A 1 81 ? 2.733 -1.152 -9.504 1.00 94.25 81 LEU A C 1
ATOM 661 O O . LEU A 1 81 ? 2.759 -2.349 -9.804 1.00 94.25 81 LEU A O 1
ATOM 665 N N . THR A 1 82 ? 2.468 -0.737 -8.263 1.00 93.62 82 THR A N 1
ATOM 666 C CA . THR A 1 82 ? 2.182 -1.656 -7.150 1.00 93.62 82 THR A CA 1
ATOM 667 C C . THR A 1 82 ? 1.004 -2.584 -7.441 1.00 93.62 82 THR A C 1
ATOM 669 O O . THR A 1 82 ? 1.026 -3.728 -7.001 1.00 93.62 82 THR A O 1
ATOM 672 N N . GLY A 1 83 ? 0.017 -2.150 -8.235 1.00 91.31 83 GLY A N 1
ATOM 673 C CA . GLY A 1 83 ? -1.132 -2.978 -8.608 1.00 91.31 83 GLY A CA 1
ATOM 674 C C . GLY A 1 83 ? -0.739 -4.221 -9.410 1.00 91.31 83 GLY A C 1
ATOM 675 O O . GLY A 1 83 ? -1.198 -5.320 -9.106 1.00 91.31 83 GLY A O 1
ATOM 676 N N . SER A 1 84 ? 0.164 -4.070 -10.384 1.00 91.38 84 SER A N 1
ATOM 677 C CA . SER A 1 84 ? 0.682 -5.199 -11.172 1.00 91.38 84 SER A CA 1
ATOM 678 C C . SER A 1 84 ? 1.505 -6.162 -10.318 1.00 91.38 84 SER A C 1
ATOM 680 O O . SER A 1 84 ? 1.453 -7.367 -10.538 1.00 91.38 84 SER A O 1
ATOM 682 N N . TYR A 1 85 ? 2.250 -5.638 -9.340 1.00 94.38 85 TYR A N 1
ATOM 683 C CA . TYR A 1 85 ? 2.990 -6.463 -8.385 1.00 94.38 85 TYR A CA 1
ATOM 684 C C . TYR A 1 85 ? 2.050 -7.227 -7.447 1.00 94.38 85 TYR A C 1
ATOM 686 O O . TYR A 1 85 ? 2.230 -8.422 -7.254 1.00 94.38 85 TYR A O 1
ATOM 694 N N . ALA A 1 86 ? 1.028 -6.552 -6.913 1.00 93.62 86 ALA A N 1
ATOM 695 C CA . ALA A 1 86 ? 0.061 -7.111 -5.971 1.00 93.62 86 ALA A CA 1
ATOM 696 C C . ALA A 1 86 ? -0.798 -8.234 -6.570 1.00 93.62 86 ALA A C 1
ATOM 698 O O . ALA A 1 86 ? -1.226 -9.128 -5.850 1.00 93.62 86 ALA A O 1
ATOM 699 N N . ALA A 1 87 ? -1.090 -8.153 -7.870 1.00 91.56 87 ALA A N 1
ATOM 700 C CA . ALA A 1 87 ? -1.919 -9.123 -8.581 1.00 91.56 87 ALA A CA 1
ATOM 701 C C . ALA A 1 87 ? -1.116 -10.267 -9.226 1.00 91.56 87 ALA A C 1
ATOM 703 O O . ALA A 1 87 ? -1.708 -11.139 -9.859 1.00 91.56 87 ALA A O 1
ATOM 704 N N . SER A 1 88 ? 0.215 -10.239 -9.137 1.00 90.94 88 SER A N 1
ATOM 705 C CA . SER A 1 88 ? 1.070 -11.257 -9.744 1.00 90.94 88 SER A CA 1
ATOM 706 C C . SER A 1 88 ? 1.117 -12.527 -8.895 1.00 90.94 88 SER A C 1
ATOM 708 O O . SER A 1 88 ? 1.153 -12.459 -7.678 1.00 90.94 88 SER A O 1
ATOM 710 N N . GLU A 1 89 ? 1.230 -13.694 -9.527 1.00 85.44 89 GLU A N 1
ATOM 711 C CA . GLU A 1 89 ? 1.552 -14.953 -8.829 1.00 85.44 89 GLU A CA 1
ATOM 712 C C . GLU A 1 89 ? 3.015 -14.988 -8.347 1.00 85.44 89 GLU A C 1
ATOM 714 O O . GLU A 1 89 ? 3.376 -15.720 -7.431 1.00 85.44 89 GLU A O 1
ATOM 719 N N . THR A 1 90 ? 3.886 -14.201 -8.987 1.00 81.50 90 THR A N 1
ATOM 720 C CA . THR A 1 90 ? 5.328 -14.123 -8.693 1.00 81.50 90 THR A CA 1
ATOM 721 C C . THR A 1 90 ? 5.718 -12.871 -7.905 1.00 81.50 90 THR A C 1
ATOM 723 O O . THR A 1 90 ? 6.896 -12.660 -7.625 1.00 81.50 90 THR A O 1
ATOM 726 N N . GLY A 1 91 ? 4.749 -12.012 -7.580 1.00 71.12 91 GLY A N 1
ATOM 727 C CA . GLY A 1 91 ? 4.935 -10.779 -6.817 1.00 71.12 91 GLY A CA 1
ATOM 728 C C . GLY A 1 91 ? 3.879 -10.676 -5.722 1.00 71.12 91 GLY A C 1
ATOM 729 O O . GLY A 1 91 ? 2.819 -11.264 -5.838 1.00 71.12 91 GLY A O 1
ATOM 730 N N . GLY A 1 92 ? 4.161 -9.988 -4.617 1.00 64.88 92 GLY A N 1
ATOM 731 C CA . GLY A 1 92 ? 3.159 -9.751 -3.569 1.00 64.88 92 GLY A CA 1
ATOM 732 C C . GLY A 1 92 ? 2.741 -10.969 -2.727 1.00 64.88 92 GLY A C 1
ATOM 733 O O . GLY A 1 92 ? 2.093 -10.782 -1.699 1.00 64.88 92 GLY A O 1
ATOM 734 N N . VAL A 1 93 ? 3.133 -12.188 -3.107 1.00 60.31 93 VAL A N 1
ATOM 735 C CA . VAL A 1 93 ? 2.975 -13.411 -2.310 1.00 60.31 93 VAL A CA 1
ATOM 736 C C . VAL A 1 93 ? 4.228 -13.585 -1.445 1.00 60.31 93 VAL A C 1
ATOM 738 O O . VAL A 1 93 ? 5.309 -13.849 -1.970 1.00 60.31 93 VAL A O 1
ATOM 741 N N . GLN A 1 94 ? 4.095 -13.387 -0.131 1.00 53.22 94 GLN A N 1
ATOM 742 C CA . GLN A 1 94 ? 5.097 -13.761 0.878 1.00 53.22 94 GLN A CA 1
ATOM 743 C C . GLN A 1 94 ? 4.531 -14.845 1.789 1.00 53.22 94 GLN A C 1
ATOM 745 O O . GLN A 1 94 ? 3.346 -14.716 2.179 1.00 53.22 94 GLN A O 1
#

Secondary structure (DSSP, 8-state):
--EEEEEESS--SS--SHHHHHHHHHHHHHHHTT-EEEEEEEEEGGG--GGGS-TT-EEE-TT-GGGEETTEE-TT-HHHHHHHHHT-SSSS--

Nearest PDB structures (foldseek):
  2gek-assembly1_A  TM=6.374E-01  e=6.223E-02  Mycolicibacterium smegmatis MC2 155
  4nc9-assembly5_A  TM=6.285E-01  e=7.128E-02  Mycolicibacterium smegmatis MC2 155
  4nc9-assembly6_C  TM=5.992E-01  e=1.001E-01  Mycolicibacterium smegmatis MC2 155
  4nc9-assembly5_B  TM=6.075E-01  e=3.894E-01  Mycolicibacterium smegmatis MC2 155
  4n9w-assembly1_A  TM=5.176E-01  e=2.773E-01  Mycolicibacterium smegmatis MC2 155

Sequence (94 aa):
MKNILFLSTYSFAKPRHGGQIRLHQLVKKFKENGWKTRSIAVYEQESFIGDELGTFDVPLPVDSTFRLFKGRNIPLINDLLTGSYAASETGGVQ

Organism: Enterobacter agglomerans (NCBI:txid549)

Foldseek 3Di:
DAEDEAEFQAFLLPPDDDVSVVVVVVQVVCVVVVYHYDYEHAYAPVPDDDSSHDP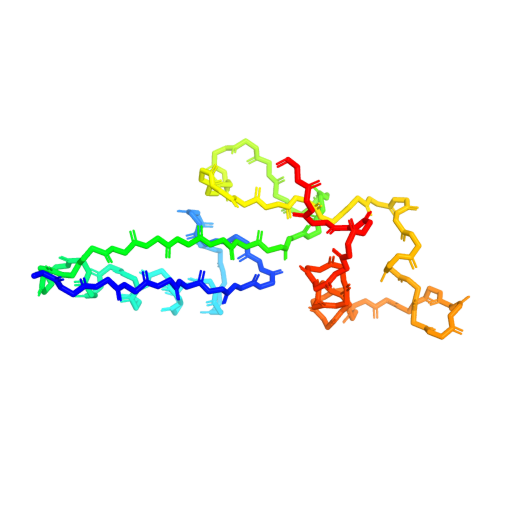RYHYPYPPDPLCDDVNHNDPPCVRVSSVVQCPDPPHVDD

Radius of gyration: 14.13 Å; Cα contacts (8 Å, |Δi|>4): 140; chains: 1; bounding box: 35×29×37 Å

pLDDT: mean 92.97, std 7.31, range [53.22, 98.12]